Protein AF-A0A1B6K1X6-F1 (afdb_monomer_lite)

Structure (mmCIF, N/CA/C/O backbon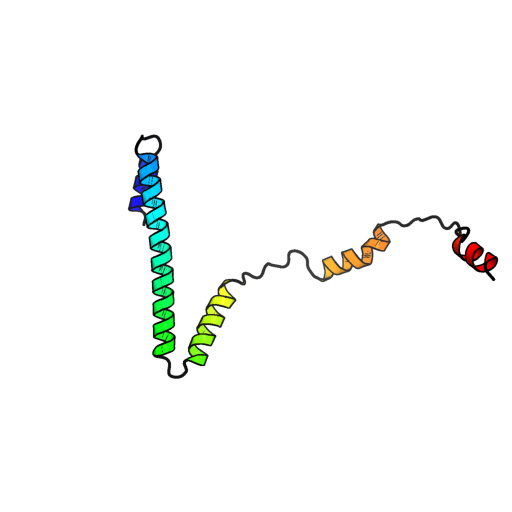e):
data_AF-A0A1B6K1X6-F1
#
_entry.id   AF-A0A1B6K1X6-F1
#
loop_
_atom_site.group_PDB
_atom_site.id
_atom_site.type_symbol
_atom_site.label_atom_id
_atom_site.label_alt_id
_atom_site.label_comp_id
_atom_site.label_asym_id
_atom_site.label_entity_id
_atom_site.label_seq_id
_atom_site.pdbx_PDB_ins_code
_atom_site.Cartn_x
_atom_site.Cartn_y
_atom_site.Cartn_z
_atom_site.occupancy
_atom_site.B_iso_or_equiv
_atom_site.auth_seq_id
_atom_site.auth_comp_id
_atom_site.auth_asym_id
_atom_site.auth_atom_id
_atom_site.pdbx_PDB_model_num
ATOM 1 N N . LYS A 1 1 ? 2.687 -11.873 -13.304 1.00 56.09 1 LYS A N 1
ATOM 2 C CA . LYS A 1 1 ? 3.605 -10.724 -13.061 1.00 56.09 1 LYS A CA 1
ATOM 3 C C . LYS A 1 1 ? 4.970 -10.907 -13.738 1.00 56.09 1 LYS A C 1
ATOM 5 O O . LYS A 1 1 ? 5.499 -9.912 -14.212 1.00 56.09 1 LYS A O 1
ATOM 10 N N . LEU A 1 2 ? 5.494 -12.141 -13.831 1.00 69.50 2 LEU A N 1
ATOM 11 C CA . LEU A 1 2 ? 6.757 -12.448 -14.521 1.00 69.50 2 LEU A CA 1
ATOM 12 C C . LEU A 1 2 ? 6.709 -12.221 -16.043 1.00 69.50 2 LEU A C 1
ATOM 14 O O . LEU A 1 2 ? 7.550 -11.497 -16.546 1.00 69.50 2 LEU A O 1
ATOM 18 N N . ALA A 1 3 ? 5.658 -12.654 -16.747 1.00 84.62 3 ALA A N 1
ATOM 19 C CA . ALA A 1 3 ? 5.611 -12.595 -18.219 1.00 84.62 3 ALA A CA 1
ATOM 20 C C . ALA A 1 3 ? 5.920 -11.217 -18.860 1.00 84.62 3 ALA A C 1
ATOM 22 O O . ALA A 1 3 ? 6.635 -11.143 -19.854 1.00 84.62 3 ALA A O 1
ATOM 23 N N . LEU A 1 4 ? 5.418 -10.108 -18.296 1.00 89.12 4 LEU A N 1
ATOM 24 C CA . LEU A 1 4 ? 5.707 -8.757 -18.815 1.00 89.12 4 LEU A CA 1
ATOM 25 C C . LEU A 1 4 ? 7.108 -8.263 -18.438 1.00 89.12 4 LEU A C 1
ATOM 27 O O . LEU A 1 4 ? 7.724 -7.515 -19.192 1.00 89.12 4 LEU A O 1
ATOM 31 N N . TYR A 1 5 ? 7.610 -8.682 -17.276 1.00 91.12 5 TYR A N 1
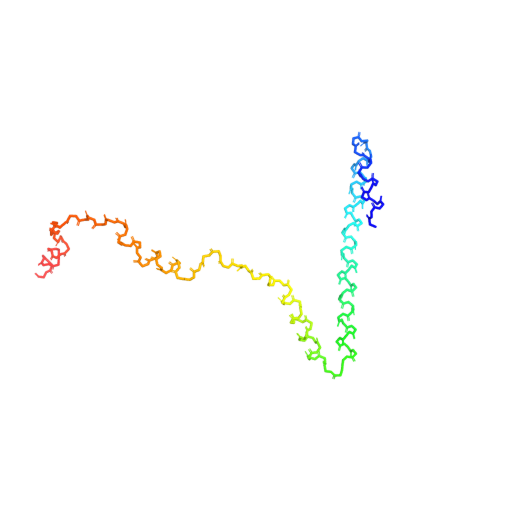ATOM 32 C CA . TYR A 1 5 ? 8.983 -8.402 -16.874 1.00 91.12 5 TYR A CA 1
ATOM 33 C C . TYR A 1 5 ? 9.973 -9.168 -17.755 1.00 91.12 5 TYR A C 1
ATOM 35 O O . TYR A 1 5 ? 10.938 -8.577 -18.233 1.00 91.12 5 TYR A O 1
ATOM 43 N N . ASP A 1 6 ? 9.692 -10.441 -18.030 1.00 91.81 6 ASP A N 1
ATOM 44 C CA . ASP A 1 6 ? 10.505 -11.297 -18.891 1.00 91.81 6 ASP A CA 1
ATOM 45 C C . ASP A 1 6 ? 10.533 -10.749 -20.321 1.00 91.81 6 ASP A C 1
ATOM 47 O O . ASP A 1 6 ? 11.603 -10.620 -20.910 1.00 91.81 6 ASP A O 1
ATOM 51 N N . ARG A 1 7 ? 9.384 -10.296 -20.843 1.00 90.50 7 ARG A N 1
ATOM 52 C CA . ARG A 1 7 ? 9.296 -9.644 -22.159 1.00 90.50 7 ARG A CA 1
ATOM 53 C C . ARG A 1 7 ? 10.141 -8.369 -22.240 1.00 90.50 7 ARG A C 1
ATOM 55 O O . ARG A 1 7 ? 10.906 -8.207 -23.185 1.00 90.50 7 ARG A O 1
ATOM 62 N N . TYR A 1 8 ? 10.064 -7.499 -21.230 1.00 91.88 8 TYR A N 1
ATOM 63 C CA . TYR A 1 8 ? 10.938 -6.324 -21.137 1.00 91.88 8 TYR A CA 1
ATOM 64 C C . TYR A 1 8 ? 12.420 -6.718 -21.055 1.00 91.88 8 TYR A C 1
ATOM 66 O O . TYR A 1 8 ? 13.254 -6.127 -21.742 1.00 91.88 8 TYR A O 1
ATOM 74 N N . LYS A 1 9 ? 12.757 -7.733 -20.253 1.00 92.50 9 LYS A N 1
ATOM 75 C CA . LYS A 1 9 ? 14.134 -8.207 -20.076 1.00 92.50 9 LYS A CA 1
ATOM 76 C C . LYS A 1 9 ? 14.730 -8.744 -21.380 1.00 92.50 9 LYS A C 1
ATOM 78 O O . LYS A 1 9 ? 15.881 -8.440 -21.672 1.00 92.50 9 LYS A O 1
ATOM 83 N N . ILE A 1 10 ? 13.949 -9.487 -22.164 1.00 93.44 10 ILE A N 1
ATOM 84 C CA . ILE A 1 10 ? 14.364 -10.042 -23.463 1.00 93.44 10 ILE A CA 1
ATOM 85 C C . ILE A 1 10 ? 14.491 -8.942 -24.524 1.00 93.44 10 ILE A C 1
ATOM 87 O O . ILE A 1 10 ? 15.355 -9.017 -25.387 1.00 93.44 10 ILE A O 1
ATOM 91 N N . SER A 1 11 ? 13.676 -7.888 -24.447 1.00 91.31 11 SER A N 1
ATOM 92 C CA . SER A 1 11 ? 13.678 -6.800 -25.436 1.00 91.31 11 SER A CA 1
ATOM 93 C C . SER A 1 11 ? 14.858 -5.825 -25.359 1.00 91.31 11 SER A C 1
ATOM 95 O O . SER A 1 11 ? 14.897 -4.852 -26.113 1.00 91.31 11 SER A O 1
ATOM 97 N N . LYS A 1 12 ? 15.802 -6.042 -24.441 1.00 90.94 12 LYS A N 1
ATOM 98 C CA . LYS A 1 12 ? 16.938 -5.144 -24.218 1.00 90.94 12 LYS A CA 1
ATOM 99 C C . LYS A 1 12 ? 17.776 -4.969 -25.485 1.00 90.94 12 LYS A C 1
ATOM 101 O O . LYS A 1 12 ? 18.169 -5.952 -26.101 1.00 90.94 12 LYS A O 1
ATOM 106 N N . GLY A 1 13 ? 18.049 -3.718 -25.859 1.00 89.06 13 GLY A N 1
ATOM 107 C CA . GLY A 1 13 ? 18.812 -3.390 -27.070 1.00 89.06 13 GLY A CA 1
ATOM 108 C C . GLY A 1 13 ? 18.010 -3.473 -28.375 1.00 89.06 13 GLY A C 1
ATOM 109 O O . GLY A 1 13 ? 18.580 -3.296 -29.448 1.00 89.06 13 GLY A O 1
ATOM 110 N N . THR A 1 14 ? 16.696 -3.713 -28.307 1.00 93.44 14 THR A N 1
ATOM 111 C CA . THR A 1 14 ? 15.801 -3.659 -29.474 1.00 93.44 14 THR A CA 1
ATOM 112 C C . THR A 1 14 ? 15.070 -2.317 -29.543 1.00 93.44 14 THR A C 1
ATOM 114 O O . THR A 1 14 ? 14.856 -1.660 -28.524 1.00 93.44 14 THR A O 1
ATOM 117 N N . ALA A 1 15 ? 14.589 -1.937 -30.730 1.00 92.44 15 ALA A N 1
ATOM 118 C CA . ALA A 1 15 ? 13.772 -0.731 -30.910 1.00 92.44 15 ALA A CA 1
ATOM 119 C C . ALA A 1 15 ? 12.459 -0.741 -30.092 1.00 92.44 15 ALA A C 1
ATOM 121 O O . ALA A 1 15 ? 11.882 0.312 -29.841 1.00 92.44 15 ALA A O 1
ATOM 122 N N . GLN A 1 16 ? 12.001 -1.921 -29.659 1.00 91.19 16 GLN A N 1
ATOM 123 C CA . GLN A 1 16 ? 10.752 -2.124 -28.914 1.00 91.19 16 GLN A CA 1
ATOM 124 C C . GLN A 1 16 ? 10.941 -2.066 -27.386 1.00 91.19 16 GLN A C 1
ATOM 126 O O . GLN A 1 16 ? 9.963 -2.092 -26.637 1.00 91.19 16 GLN A O 1
ATOM 131 N N . GLU A 1 17 ? 12.186 -1.981 -26.899 1.00 91.75 17 GLU A N 1
ATOM 132 C CA . GLU A 1 17 ? 12.504 -1.858 -25.471 1.00 91.75 17 GLU A CA 1
ATOM 133 C C . GLU A 1 17 ? 11.667 -0.798 -24.719 1.00 91.75 17 GLU A C 1
ATOM 135 O O . GLU A 1 17 ? 11.145 -1.120 -23.641 1.00 91.75 17 GLU A O 1
ATOM 140 N N . PRO A 1 18 ? 11.521 0.454 -25.213 1.00 93.12 18 PRO A N 1
ATOM 141 C CA . PRO A 1 18 ? 10.786 1.485 -24.480 1.00 93.12 18 PRO A CA 1
ATOM 142 C C . PRO A 1 18 ? 9.311 1.124 -24.266 1.00 93.12 18 PRO A C 1
ATOM 144 O O . PRO A 1 18 ? 8.777 1.371 -23.178 1.00 93.12 18 PRO A O 1
ATOM 147 N N . ASP A 1 19 ? 8.673 0.486 -25.246 1.00 94.62 19 ASP A N 1
ATOM 148 C CA . ASP A 1 19 ? 7.265 0.095 -25.167 1.00 94.62 19 ASP A CA 1
ATOM 149 C C . ASP A 1 19 ? 7.059 -1.031 -24.152 1.00 94.62 19 ASP A C 1
ATOM 151 O O . ASP A 1 19 ? 6.233 -0.918 -23.242 1.00 94.62 19 ASP A O 1
ATOM 155 N N . TYR A 1 20 ? 7.893 -2.073 -24.197 1.00 93.75 20 TYR A N 1
ATOM 156 C CA . TYR A 1 20 ? 7.799 -3.166 -23.227 1.00 93.75 20 TYR A CA 1
ATOM 157 C C . TYR A 1 20 ? 8.129 -2.726 -21.802 1.00 93.75 20 TYR A C 1
ATOM 159 O O . TYR A 1 20 ? 7.512 -3.199 -20.840 1.00 93.75 20 TYR A O 1
ATOM 167 N N . LYS A 1 21 ? 9.056 -1.773 -21.641 1.00 93.94 21 LYS A N 1
ATOM 168 C CA . LYS A 1 21 ? 9.326 -1.147 -20.342 1.00 93.94 21 LYS A CA 1
ATOM 169 C C . LYS A 1 21 ? 8.088 -0.420 -19.815 1.00 93.94 21 LYS A C 1
ATOM 171 O O . LYS A 1 21 ? 7.747 -0.571 -18.638 1.00 93.94 21 LYS A O 1
ATOM 176 N N . LYS A 1 22 ? 7.415 0.358 -20.668 1.00 95.12 22 LYS A N 1
ATOM 177 C CA . LYS A 1 22 ? 6.196 1.102 -20.320 1.00 95.12 22 LYS A CA 1
ATOM 178 C C . LYS A 1 22 ? 5.073 0.157 -19.895 1.00 95.12 22 LYS A C 1
ATOM 180 O O . LYS A 1 22 ? 4.473 0.373 -18.838 1.00 95.12 22 LYS A O 1
ATOM 185 N N . ASP A 1 23 ? 4.846 -0.912 -20.650 1.00 93.94 23 ASP A N 1
ATOM 186 C CA . ASP A 1 23 ? 3.825 -1.916 -20.342 1.00 93.94 23 ASP A CA 1
ATOM 187 C C . ASP A 1 23 ? 4.097 -2.629 -19.017 1.00 93.94 23 ASP A C 1
ATOM 189 O O . ASP A 1 23 ? 3.204 -2.742 -18.170 1.00 93.94 23 ASP A O 1
ATOM 193 N N . TYR A 1 24 ? 5.347 -3.039 -18.780 1.00 94.50 24 TYR A N 1
ATOM 194 C CA . TYR A 1 24 ? 5.746 -3.638 -17.509 1.00 94.50 24 TYR A CA 1
ATOM 195 C C . TYR A 1 24 ? 5.506 -2.687 -16.329 1.00 94.50 24 TYR A C 1
ATOM 197 O O . TYR A 1 24 ? 4.921 -3.092 -15.320 1.00 94.50 24 TYR A O 1
ATOM 205 N N . ILE A 1 25 ? 5.915 -1.418 -16.439 1.00 94.50 25 ILE A N 1
ATOM 206 C CA . ILE A 1 25 ? 5.709 -0.423 -15.375 1.00 94.50 25 ILE A CA 1
ATOM 207 C C . ILE A 1 25 ? 4.214 -0.221 -15.111 1.00 94.50 25 ILE A C 1
ATOM 209 O O . ILE A 1 25 ? 3.796 -0.213 -13.947 1.00 94.50 25 ILE A O 1
ATOM 213 N N . LYS A 1 26 ? 3.402 -0.104 -16.168 1.00 95.62 26 LYS A N 1
ATOM 214 C CA . LYS A 1 26 ? 1.946 0.050 -16.061 1.00 95.62 26 LYS A CA 1
ATOM 215 C C . LYS A 1 26 ? 1.318 -1.145 -15.348 1.00 95.62 26 LYS A C 1
ATOM 217 O O . LYS A 1 26 ? 0.574 -0.957 -14.386 1.00 95.62 26 LYS A O 1
ATOM 222 N N . ALA A 1 27 ? 1.669 -2.362 -15.749 1.00 94.38 27 ALA A N 1
ATOM 223 C CA . ALA A 1 27 ? 1.166 -3.576 -15.117 1.00 94.38 27 ALA A CA 1
ATOM 224 C C . ALA A 1 27 ? 1.640 -3.719 -13.664 1.00 94.38 27 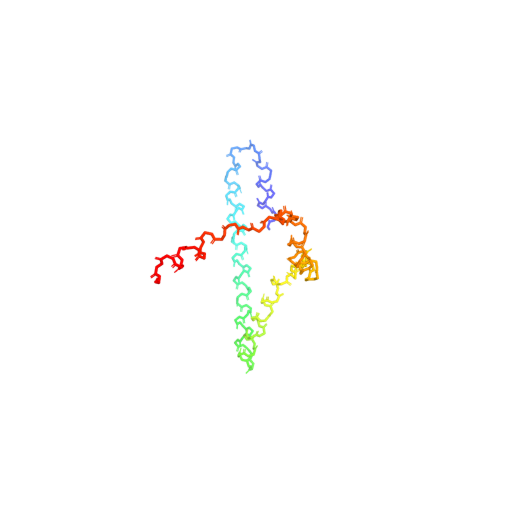ALA A C 1
ATOM 226 O O . ALA A 1 27 ? 0.857 -4.089 -12.789 1.00 94.38 27 ALA A O 1
ATOM 227 N N . LYS A 1 28 ? 2.902 -3.380 -13.369 1.00 94.00 28 LYS A N 1
ATOM 228 C CA . LYS A 1 28 ? 3.443 -3.384 -12.002 1.00 94.00 28 LYS A CA 1
ATOM 229 C C . LYS A 1 28 ? 2.691 -2.405 -11.103 1.00 94.00 28 LYS A C 1
ATOM 231 O O . LYS A 1 28 ? 2.402 -2.753 -9.959 1.00 94.00 28 LYS A O 1
ATOM 236 N N . ARG A 1 29 ? 2.381 -1.207 -11.609 1.00 94.75 29 ARG A N 1
ATOM 237 C CA . ARG A 1 29 ? 1.577 -0.203 -10.901 1.00 94.75 29 ARG A CA 1
ATOM 238 C C . ARG A 1 29 ? 0.159 -0.713 -10.663 1.00 94.75 29 ARG A C 1
ATOM 240 O O . ARG A 1 29 ? -0.283 -0.716 -9.522 1.00 94.75 29 ARG A O 1
ATOM 247 N N . LEU A 1 30 ? -0.510 -1.195 -11.711 1.00 95.81 30 LEU A N 1
ATOM 248 C CA . LEU A 1 30 ? -1.874 -1.711 -11.613 1.00 95.81 30 LEU A CA 1
ATOM 249 C C . LEU A 1 30 ? -1.966 -2.857 -10.605 1.00 95.81 30 LEU A C 1
ATOM 251 O O . LEU A 1 30 ? -2.862 -2.867 -9.776 1.00 95.81 30 LEU A O 1
ATOM 255 N N . TYR A 1 31 ? -1.006 -3.780 -10.624 1.00 94.62 31 TYR A N 1
ATOM 256 C CA . TYR A 1 31 ? -0.944 -4.872 -9.658 1.00 94.62 31 TYR A CA 1
ATOM 257 C C . TYR A 1 31 ? -0.899 -4.376 -8.209 1.00 94.62 31 TYR A C 1
ATOM 259 O O . TYR A 1 31 ? -1.618 -4.906 -7.371 1.00 94.62 31 TYR A O 1
ATOM 267 N N . LYS A 1 32 ? -0.065 -3.368 -7.911 1.00 93.81 32 LYS A N 1
ATOM 268 C CA . LYS A 1 32 ? -0.002 -2.784 -6.563 1.00 93.81 32 LYS A CA 1
ATOM 269 C C . LYS A 1 32 ? -1.350 -2.186 -6.166 1.00 93.81 32 LYS A C 1
ATOM 271 O O . LYS A 1 32 ? -1.888 -2.577 -5.144 1.00 93.81 32 LYS A O 1
ATOM 276 N N . ILE A 1 33 ? -1.936 -1.371 -7.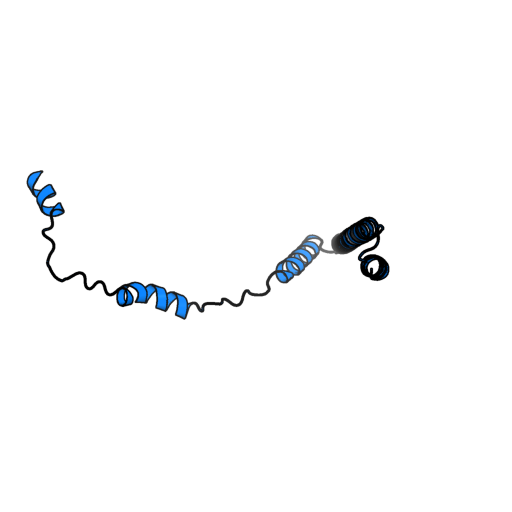047 1.00 96.50 33 ILE A N 1
ATOM 277 C CA . ILE A 1 33 ? -3.262 -0.774 -6.832 1.00 96.50 33 ILE A CA 1
ATOM 278 C C . ILE A 1 33 ? -4.312 -1.853 -6.544 1.00 96.50 33 ILE A C 1
ATOM 280 O O . ILE A 1 33 ? -5.099 -1.702 -5.620 1.00 96.50 33 ILE A O 1
ATOM 284 N N . ARG A 1 34 ? -4.318 -2.961 -7.298 1.00 96.69 34 ARG A N 1
ATOM 285 C CA . ARG A 1 34 ? -5.272 -4.059 -7.077 1.00 96.69 34 ARG A CA 1
ATOM 286 C C . ARG A 1 34 ? -5.072 -4.761 -5.735 1.00 96.69 34 ARG A C 1
ATOM 288 O O . ARG A 1 34 ? -6.060 -5.151 -5.129 1.00 96.69 34 ARG A O 1
ATOM 295 N N . ILE A 1 35 ? -3.831 -4.915 -5.272 1.00 96.12 35 ILE A N 1
ATOM 296 C CA . ILE A 1 35 ? -3.567 -5.431 -3.921 1.00 96.12 35 ILE A CA 1
ATOM 297 C C . ILE A 1 35 ? -4.108 -4.469 -2.872 1.00 96.12 35 ILE A C 1
ATOM 299 O O . ILE A 1 35 ? -4.782 -4.910 -1.949 1.00 96.12 35 ILE A O 1
ATOM 303 N N . ASP A 1 36 ? -3.817 -3.178 -3.010 1.00 94.69 36 ASP A N 1
ATOM 304 C CA . ASP A 1 36 ? -4.231 -2.177 -2.027 1.00 94.69 36 ASP A CA 1
ATOM 305 C C . ASP A 1 36 ? -5.764 -2.095 -1.954 1.00 94.69 36 ASP A C 1
ATOM 307 O O . ASP A 1 36 ? -6.332 -2.097 -0.866 1.00 94.69 36 ASP A O 1
ATOM 311 N N . GLN A 1 37 ? -6.439 -2.152 -3.106 1.00 97.44 37 GLN A N 1
ATOM 312 C CA . GLN A 1 37 ? -7.898 -2.255 -3.192 1.00 97.44 37 GLN A CA 1
ATOM 313 C C . GLN A 1 37 ? -8.435 -3.523 -2.525 1.00 97.44 37 GLN A C 1
ATOM 315 O O . GLN A 1 37 ? -9.387 -3.442 -1.759 1.00 97.44 37 GLN A O 1
ATOM 320 N N . ALA A 1 38 ? -7.832 -4.686 -2.786 1.00 97.12 38 ALA A N 1
ATOM 321 C CA . ALA A 1 38 ? -8.271 -5.939 -2.177 1.00 97.12 38 ALA A CA 1
ATOM 322 C C . ALA A 1 38 ? -8.119 -5.917 -0.648 1.00 97.12 38 ALA A C 1
ATOM 324 O O . ALA A 1 38 ? -9.021 -6.348 0.059 1.00 97.12 38 ALA A O 1
ATOM 325 N N . LYS A 1 39 ? -7.012 -5.366 -0.134 1.00 95.06 39 LYS A N 1
ATOM 326 C CA . LYS A 1 39 ? -6.808 -5.175 1.310 1.00 95.06 39 LYS A CA 1
ATOM 327 C C . LYS A 1 39 ? -7.852 -4.243 1.914 1.00 95.06 39 LYS A C 1
ATOM 329 O O . LYS A 1 39 ? -8.356 -4.514 2.997 1.00 95.06 39 LYS A O 1
ATOM 334 N N . TRP A 1 40 ? -8.145 -3.142 1.227 1.00 95.38 40 TRP A N 1
ATOM 335 C CA . TRP A 1 40 ? -9.128 -2.171 1.688 1.00 95.38 40 TRP A CA 1
ATOM 336 C C . TRP A 1 40 ? -10.528 -2.785 1.767 1.00 95.38 40 TRP A C 1
ATOM 338 O O . TRP A 1 40 ? -11.148 -2.704 2.821 1.00 95.38 40 TRP A O 1
ATOM 348 N N . LEU A 1 41 ? -10.961 -3.480 0.710 1.00 97.81 41 LEU A N 1
ATOM 349 C CA . LEU A 1 41 ? -12.249 -4.179 0.673 1.00 97.81 41 LEU A CA 1
ATOM 350 C C . LEU A 1 41 ? -12.360 -5.248 1.763 1.00 97.81 41 LEU A C 1
ATOM 352 O O . LEU A 1 41 ? -13.384 -5.345 2.426 1.00 97.81 41 LEU A O 1
ATOM 356 N N . GLU A 1 42 ? -11.306 -6.035 1.981 1.00 96.94 42 GLU A N 1
ATOM 357 C CA . GLU A 1 42 ? -11.305 -7.048 3.040 1.00 96.94 42 GLU A CA 1
ATOM 358 C C . GLU A 1 42 ? -11.448 -6.413 4.431 1.00 96.94 42 GLU A C 1
ATOM 360 O O . GLU A 1 42 ? -12.229 -6.879 5.260 1.00 96.94 42 GLU A O 1
ATOM 365 N N . ASN A 1 43 ? -10.732 -5.313 4.679 1.00 96.44 43 ASN A N 1
ATOM 366 C CA . ASN A 1 43 ? -10.827 -4.571 5.934 1.00 96.44 43 ASN A CA 1
ATOM 367 C C . ASN A 1 43 ? -12.219 -3.948 6.130 1.00 96.44 43 ASN A C 1
ATOM 369 O O . ASN A 1 43 ? -12.744 -3.972 7.242 1.00 96.44 43 ASN A O 1
ATOM 373 N N . GLU A 1 44 ? -12.819 -3.406 5.070 1.00 97.12 44 GLU A N 1
ATOM 374 C CA . GLU A 1 44 ? -14.181 -2.861 5.081 1.00 97.12 44 GLU A CA 1
ATOM 375 C C . GLU A 1 44 ? -15.200 -3.956 5.417 1.00 97.12 44 GLU A C 1
ATOM 377 O O . GLU A 1 44 ? -15.905 -3.844 6.422 1.00 97.12 44 GLU A O 1
ATOM 382 N N . CYS A 1 45 ? -15.173 -5.074 4.685 1.00 97.81 45 CYS A N 1
ATOM 383 C CA . CYS A 1 45 ? -15.996 -6.252 4.962 1.00 97.81 45 CYS A CA 1
ATOM 384 C C . CYS A 1 45 ? -15.830 -6.746 6.406 1.00 97.81 45 CYS A C 1
ATOM 386 O O . CYS A 1 45 ? -16.812 -7.098 7.062 1.00 97.81 45 CYS A O 1
ATOM 388 N N . TYR A 1 46 ? -14.602 -6.776 6.926 1.00 97.62 46 TYR A N 1
ATOM 389 C CA . TYR A 1 46 ? -14.334 -7.180 8.306 1.00 97.62 46 TYR A CA 1
ATOM 390 C C . TYR A 1 46 ? -14.974 -6.232 9.331 1.00 97.62 46 TYR A C 1
ATOM 392 O O . TYR A 1 46 ? -15.567 -6.690 10.311 1.00 97.62 46 TYR A O 1
ATOM 400 N N . ILE A 1 47 ? -14.888 -4.916 9.115 1.00 97.88 47 ILE A N 1
ATOM 401 C CA . ILE A 1 47 ? -15.493 -3.918 10.008 1.00 97.88 47 ILE A CA 1
ATOM 402 C C . ILE A 1 47 ? -17.019 -4.001 9.948 1.00 97.88 47 ILE A C 1
ATOM 404 O O . ILE A 1 47 ? -17.668 -3.988 10.996 1.00 97.88 47 ILE A O 1
ATOM 408 N N . GLU A 1 48 ? -17.597 -4.090 8.751 1.00 97.81 48 GLU A N 1
ATOM 409 C CA . GLU A 1 48 ? -19.049 -4.097 8.554 1.00 97.81 48 GLU A CA 1
ATOM 410 C C . GLU A 1 48 ? -19.718 -5.324 9.170 1.00 97.81 48 GLU A C 1
ATOM 412 O O . GLU A 1 48 ? -20.740 -5.187 9.848 1.00 97.81 48 GLU A O 1
ATOM 417 N N . ASN A 1 49 ? -19.103 -6.497 8.995 1.00 97.38 49 ASN A N 1
ATOM 418 C CA . ASN A 1 49 ? -19.613 -7.768 9.507 1.00 97.38 49 ASN A CA 1
ATOM 419 C C . ASN A 1 49 ? -19.297 -8.001 10.996 1.00 97.38 49 ASN A C 1
ATOM 421 O O . ASN A 1 49 ? -19.767 -8.977 11.583 1.00 97.38 49 ASN A O 1
ATOM 425 N N . SER A 1 50 ? -18.512 -7.127 11.633 1.00 97.25 50 SER A N 1
ATOM 426 C CA . SER A 1 50 ? -18.192 -7.239 13.056 1.00 97.25 50 SER A CA 1
ATOM 427 C C . SER A 1 50 ? -19.364 -6.809 13.942 1.00 97.25 50 SER A C 1
ATOM 429 O O . SER A 1 50 ? -19.998 -5.772 13.731 1.00 97.25 50 SER A O 1
ATOM 431 N N . SER A 1 51 ? -19.583 -7.555 15.027 1.00 97.31 51 SER A N 1
ATOM 432 C CA . SER A 1 51 ? -20.518 -7.172 16.092 1.00 97.31 51 SER A CA 1
ATOM 433 C C . SER A 1 51 ? -20.095 -5.886 16.813 1.00 97.31 51 SER A C 1
ATOM 435 O O . SER A 1 51 ? -20.943 -5.129 17.280 1.00 97.31 51 SER A O 1
ATOM 437 N N . ASN A 1 52 ? -18.788 -5.605 16.870 1.00 97.25 52 ASN A N 1
ATOM 438 C CA . ASN A 1 52 ? -18.227 -4.369 17.407 1.00 97.25 52 ASN A CA 1
ATOM 439 C C . ASN A 1 52 ? -17.300 -3.721 16.370 1.00 97.25 52 ASN A C 1
ATOM 441 O O . ASN A 1 52 ? -16.113 -4.051 16.266 1.00 97.25 52 ASN A O 1
ATOM 445 N N . LYS A 1 53 ? -17.863 -2.777 15.609 1.00 97.38 53 LYS A N 1
ATOM 446 C CA . LYS A 1 53 ? -17.182 -2.084 14.507 1.00 97.38 53 LYS A CA 1
ATOM 447 C C . LYS A 1 53 ? -15.987 -1.255 14.977 1.00 97.38 53 LYS A C 1
ATOM 449 O O . LYS A 1 53 ? -14.930 -1.302 14.358 1.00 97.38 53 LYS A O 1
ATOM 454 N N . CYS A 1 54 ? -16.123 -0.551 16.103 1.00 96.81 54 CYS A N 1
ATOM 455 C CA . CYS A 1 54 ? -15.051 0.278 16.659 1.00 96.81 54 CYS A CA 1
ATOM 456 C C . CYS A 1 54 ? -13.843 -0.566 17.073 1.00 96.81 54 CYS A C 1
ATOM 458 O O . CYS A 1 54 ? -12.708 -0.217 16.757 1.00 96.81 54 CYS A O 1
ATOM 460 N N . LYS A 1 55 ? -14.084 -1.707 17.732 1.00 97.12 55 LYS A N 1
ATOM 461 C CA . LYS A 1 55 ? -13.014 -2.641 18.093 1.00 97.12 55 LYS A CA 1
ATOM 462 C C . LY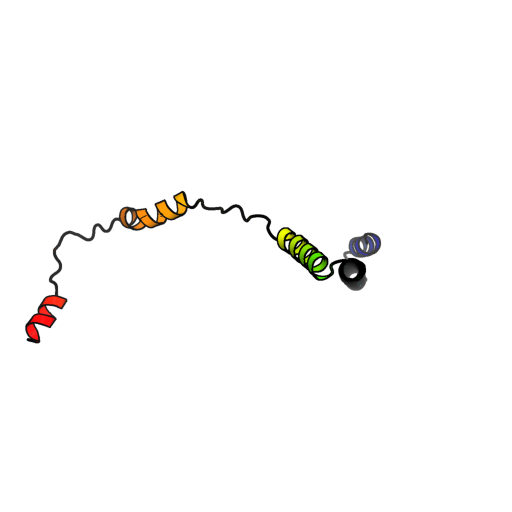S A 1 55 ? -12.351 -3.229 16.846 1.00 97.12 55 LYS A C 1
ATOM 464 O O . LYS A 1 55 ? -11.130 -3.240 16.778 1.00 97.12 55 LYS A O 1
ATOM 469 N N . ALA A 1 56 ? -13.134 -3.662 15.856 1.00 97.00 56 ALA A N 1
ATOM 470 C CA . ALA A 1 56 ? -12.606 -4.196 14.598 1.00 97.00 56 ALA A CA 1
ATOM 471 C C . ALA A 1 56 ? -11.726 -3.177 13.851 1.00 97.00 56 ALA A C 1
ATOM 473 O O . ALA A 1 56 ? -10.612 -3.503 13.444 1.00 97.00 56 ALA A O 1
ATOM 474 N N . ALA A 1 57 ? -12.184 -1.927 13.742 1.00 96.75 57 ALA A N 1
ATOM 475 C CA . ALA A 1 57 ? -11.404 -0.845 13.148 1.00 96.75 57 ALA A CA 1
ATOM 476 C C . ALA A 1 57 ? -10.101 -0.586 13.925 1.00 96.75 57 ALA A C 1
ATOM 478 O O . ALA A 1 57 ? -9.038 -0.437 13.324 1.00 96.75 57 ALA A O 1
ATOM 479 N N . TRP A 1 58 ? -10.160 -0.589 15.261 1.00 95.62 58 TRP A N 1
ATOM 480 C CA . TRP A 1 58 ? -8.979 -0.394 16.101 1.00 95.62 58 TRP A CA 1
ATOM 481 C C . TRP A 1 58 ? -7.951 -1.523 15.962 1.00 95.62 58 TRP A C 1
ATOM 483 O O . TRP A 1 58 ? -6.753 -1.252 15.896 1.00 95.62 58 TRP A O 1
ATOM 493 N N . GLU A 1 59 ? -8.393 -2.779 15.860 1.00 94.88 59 GLU A N 1
ATOM 494 C CA . GLU A 1 59 ? -7.494 -3.916 15.618 1.00 94.88 59 GLU A CA 1
ATOM 495 C C . GLU A 1 59 ? -6.783 -3.806 14.259 1.00 94.88 59 GLU A C 1
ATOM 497 O O . GLU A 1 59 ? -5.583 -4.075 14.180 1.00 94.88 59 GLU A O 1
ATOM 502 N N . ILE A 1 60 ? -7.473 -3.342 13.205 1.00 94.94 60 ILE A N 1
ATOM 503 C CA . ILE A 1 60 ? -6.838 -3.060 11.904 1.00 94.94 60 ILE A CA 1
ATOM 504 C C . ILE A 1 60 ? -5.761 -1.981 12.057 1.00 94.94 60 ILE A C 1
ATOM 506 O O . ILE A 1 60 ? -4.622 -2.194 11.642 1.00 94.94 60 ILE A O 1
ATOM 510 N N . ILE A 1 61 ? -6.088 -0.850 12.692 1.00 93.00 61 ILE A N 1
ATOM 511 C CA . ILE A 1 61 ? -5.132 0.249 12.913 1.00 93.00 61 ILE A CA 1
ATOM 512 C C . ILE A 1 61 ? -3.910 -0.254 13.682 1.00 93.00 61 ILE A C 1
ATOM 514 O O . ILE A 1 61 ? -2.776 0.018 13.289 1.00 93.00 61 ILE A O 1
ATOM 518 N N . LYS A 1 62 ? -4.126 -1.022 14.752 1.00 92.31 62 LYS A N 1
ATOM 519 C CA . LYS A 1 62 ? -3.059 -1.600 15.573 1.00 92.31 62 LYS A CA 1
ATOM 520 C C . LYS A 1 62 ? -2.165 -2.542 14.763 1.00 92.31 62 LYS A C 1
ATOM 522 O O . LYS A 1 62 ? -0.942 -2.467 14.875 1.00 92.31 62 LYS A O 1
ATOM 527 N N . LYS A 1 63 ? -2.757 -3.408 13.937 1.00 90.50 63 LYS A N 1
ATOM 528 C CA . LYS A 1 63 ? -2.032 -4.351 13.074 1.00 90.50 63 LYS A CA 1
ATOM 529 C C . LYS A 1 63 ? -1.151 -3.629 12.053 1.00 90.50 63 LYS A C 1
ATOM 531 O O . LYS A 1 63 ? 0.015 -3.987 11.906 1.00 90.50 63 LYS A O 1
ATOM 536 N N . GLU A 1 64 ? -1.684 -2.610 11.384 1.00 88.50 64 GLU A N 1
ATOM 537 C CA . GLU A 1 64 ? -0.937 -1.850 10.376 1.00 88.50 64 GLU A CA 1
ATOM 538 C C . GLU A 1 64 ? 0.131 -0.950 11.024 1.00 88.50 64 GLU A C 1
ATOM 540 O O . GLU A 1 64 ? 1.253 -0.885 10.530 1.00 88.50 64 GLU A O 1
ATOM 545 N N . SER A 1 65 ? -0.151 -0.347 12.184 1.00 84.50 65 SER A N 1
ATOM 546 C CA . SER A 1 65 ? 0.805 0.524 12.896 1.00 84.50 65 SER A CA 1
ATOM 547 C C . SER A 1 65 ? 2.027 -0.234 13.430 1.00 84.50 65 SER A C 1
ATOM 549 O O . SER A 1 65 ? 3.147 0.275 13.387 1.00 84.50 65 SER A O 1
ATOM 551 N N . ASN A 1 66 ? 1.839 -1.476 13.890 1.00 70.56 66 ASN A N 1
ATOM 552 C CA . ASN A 1 66 ? 2.932 -2.318 14.389 1.00 70.56 66 ASN A CA 1
ATOM 553 C C . ASN A 1 66 ? 3.791 -2.935 13.273 1.00 70.56 66 ASN A C 1
ATOM 555 O O . ASN A 1 66 ? 4.872 -3.448 13.550 1.00 70.56 66 ASN A O 1
ATOM 559 N N . SER A 1 67 ? 3.343 -2.889 12.015 1.00 63.19 67 SER A N 1
ATOM 560 C CA . SER A 1 67 ? 4.097 -3.435 10.877 1.00 63.19 67 SER A CA 1
ATOM 561 C C . SER A 1 67 ? 5.260 -2.539 10.422 1.00 63.19 67 SER A C 1
ATOM 563 O O . SER A 1 67 ? 6.180 -3.012 9.756 1.00 63.19 67 SER A O 1
ATOM 565 N N . THR A 1 68 ? 5.258 -1.264 10.825 1.00 60.25 68 THR A N 1
ATOM 566 C CA . THR A 1 68 ? 6.298 -0.270 10.498 1.00 60.25 68 THR A CA 1
ATOM 567 C C . THR A 1 68 ? 7.391 -0.117 11.552 1.00 60.25 68 THR A C 1
ATOM 569 O O . THR A 1 68 ? 8.404 0.520 11.277 1.00 60.25 68 THR A O 1
ATOM 572 N N . ALA A 1 69 ? 7.240 -0.719 12.731 1.00 58.22 69 ALA A N 1
ATOM 573 C CA . ALA A 1 69 ? 8.278 -0.711 13.750 1.00 58.22 69 ALA A CA 1
ATOM 574 C C . ALA A 1 69 ? 9.164 -1.959 13.608 1.00 58.22 69 ALA A C 1
ATOM 576 O O . ALA A 1 69 ? 9.135 -2.860 14.442 1.00 58.22 69 ALA A O 1
ATOM 577 N N . GLN A 1 70 ? 10.008 -2.004 12.570 1.00 58.72 70 GLN A N 1
ATOM 578 C CA . GLN A 1 70 ? 11.338 -2.550 12.835 1.00 58.72 70 GLN A CA 1
ATOM 579 C C . GLN A 1 70 ? 11.925 -1.590 13.858 1.00 58.72 70 GLN A C 1
ATOM 581 O O . GLN A 1 70 ? 12.105 -0.416 13.537 1.00 58.72 70 GLN A O 1
ATOM 586 N N . SER A 1 71 ? 12.117 -2.040 15.101 1.00 61.19 71 SER A N 1
ATOM 587 C CA . SER A 1 71 ? 12.887 -1.259 16.059 1.00 61.19 71 SER A CA 1
ATOM 588 C C . SER A 1 71 ? 14.173 -0.887 15.339 1.00 61.19 71 SER A C 1
ATOM 590 O O . SER A 1 71 ? 14.950 -1.772 14.979 1.00 61.19 71 SER A O 1
ATOM 592 N N . SER A 1 72 ? 14.367 0.396 15.049 1.00 60.97 72 SER A N 1
ATOM 593 C CA . SER A 1 72 ? 15.700 0.890 14.771 1.00 60.97 72 SER A CA 1
ATOM 594 C C . SER A 1 72 ? 16.477 0.529 16.023 1.00 60.97 72 SER A C 1
ATOM 596 O O . SER A 1 72 ? 16.270 1.163 17.060 1.00 60.97 72 SER A O 1
ATOM 598 N N . GLU A 1 73 ? 17.241 -0.566 15.970 1.00 64.56 73 GLU A N 1
ATOM 599 C CA . GLU A 1 73 ? 18.213 -0.883 17.003 1.00 64.56 73 GLU A CA 1
ATOM 600 C C . GLU A 1 73 ? 18.987 0.409 17.198 1.00 64.56 73 GLU A C 1
ATOM 602 O O . GLU A 1 73 ? 19.580 0.946 16.257 1.00 64.56 73 GLU A O 1
ATOM 607 N N . CYS A 1 74 ? 18.807 1.009 18.370 1.00 65.38 74 CYS A N 1
ATOM 608 C CA . CYS A 1 74 ? 19.410 2.283 18.671 1.00 65.38 74 CYS A CA 1
ATOM 609 C C . CYS A 1 74 ? 20.917 2.051 18.586 1.00 65.38 74 CYS A C 1
ATOM 611 O O . CYS A 1 74 ? 21.476 1.336 19.410 1.00 65.38 74 CYS A O 1
ATOM 613 N N . ILE A 1 75 ? 21.550 2.590 17.539 1.00 77.19 75 ILE A N 1
ATOM 614 C CA . ILE A 1 75 ? 22.964 2.335 17.213 1.00 77.19 75 ILE A CA 1
ATOM 615 C C . ILE A 1 75 ? 23.874 2.775 18.370 1.00 77.19 75 ILE A C 1
ATOM 617 O O . ILE A 1 75 ? 24.992 2.287 18.513 1.00 77.19 75 ILE A O 1
ATOM 621 N N . ILE A 1 76 ? 23.386 3.693 19.205 1.00 79.06 76 ILE A N 1
ATOM 622 C CA . ILE A 1 76 ? 24.099 4.241 20.348 1.00 79.06 76 ILE A CA 1
ATOM 623 C C . ILE A 1 76 ? 23.284 3.941 21.598 1.00 79.06 76 ILE A C 1
ATOM 625 O O . ILE A 1 76 ? 22.154 4.410 21.735 1.00 79.06 76 ILE A O 1
ATOM 629 N N . ASP A 1 77 ? 23.861 3.170 22.512 1.00 85.50 77 ASP A N 1
ATOM 630 C CA . ASP A 1 77 ? 23.255 2.956 23.817 1.00 85.50 77 ASP A CA 1
ATOM 631 C C . ASP A 1 77 ? 23.214 4.265 24.620 1.00 85.50 77 ASP A C 1
ATOM 633 O O . ASP A 1 77 ? 24.103 5.118 24.527 1.00 85.50 77 ASP A O 1
ATOM 637 N N . SER A 1 78 ? 22.174 4.408 25.438 1.00 82.25 78 SER A N 1
ATOM 638 C CA . SER A 1 78 ? 21.960 5.589 26.276 1.00 82.25 78 SER A CA 1
ATOM 639 C C . SER A 1 78 ? 23.150 5.891 27.192 1.00 82.25 78 SER A C 1
ATOM 641 O O . SER A 1 78 ? 23.481 7.062 27.381 1.00 82.25 78 SER A O 1
ATOM 643 N N . SER A 1 79 ? 23.838 4.861 27.703 1.00 85.38 79 SER A N 1
ATOM 644 C CA . SER A 1 79 ? 25.041 5.045 28.522 1.00 85.38 79 SER A CA 1
ATOM 645 C C . SER A 1 79 ? 26.172 5.663 27.708 1.00 85.38 79 SER A C 1
ATOM 647 O O . SER A 1 79 ? 26.742 6.664 28.120 1.00 85.38 79 SER A O 1
ATOM 649 N N . THR A 1 80 ? 26.413 5.161 26.494 1.00 86.00 80 THR A N 1
ATOM 650 C CA . THR A 1 80 ? 27.475 5.658 25.609 1.00 86.00 80 THR A CA 1
ATOM 651 C C . THR A 1 80 ? 27.224 7.105 25.189 1.00 86.00 80 THR A C 1
ATOM 653 O O . THR A 1 80 ? 28.150 7.915 25.164 1.00 86.00 80 THR A O 1
ATOM 656 N N . PHE A 1 81 ? 25.969 7.456 24.891 1.00 87.12 81 PHE A N 1
ATOM 657 C CA . PHE A 1 81 ? 25.591 8.836 24.582 1.00 87.12 81 PHE A CA 1
ATOM 658 C C . PHE A 1 81 ? 25.822 9.773 25.776 1.00 87.12 81 PHE A C 1
ATOM 660 O O . PHE A 1 81 ? 26.408 10.848 25.622 1.00 87.12 81 PHE A O 1
ATOM 667 N N . ASN A 1 82 ? 25.385 9.354 26.965 1.00 90.12 82 ASN A N 1
ATOM 668 C CA . ASN A 1 82 ? 25.522 10.145 28.184 1.00 90.12 82 ASN A CA 1
ATOM 669 C C . ASN A 1 82 ? 26.991 10.316 28.581 1.00 90.12 82 ASN A C 1
ATOM 671 O O . ASN A 1 82 ? 27.418 11.436 28.856 1.00 90.12 82 ASN A O 1
ATOM 675 N N . ASP A 1 83 ? 27.775 9.240 28.542 1.00 88.94 83 ASP A N 1
ATOM 676 C CA . ASP A 1 83 ? 29.202 9.265 28.857 1.00 88.94 83 ASP A CA 1
ATOM 677 C C . ASP A 1 83 ? 29.961 10.188 27.907 1.00 88.94 83 ASP A C 1
ATOM 679 O O . ASP A 1 83 ? 30.824 10.950 28.344 1.00 88.94 83 ASP A O 1
ATOM 683 N N . TYR A 1 84 ? 29.620 10.175 26.617 1.00 87.25 84 TYR A N 1
ATOM 684 C CA . TYR A 1 84 ? 30.195 11.108 25.657 1.00 87.25 84 TYR A CA 1
ATOM 685 C C . TYR A 1 84 ? 29.878 12.562 26.035 1.00 87.25 84 TYR A C 1
ATOM 687 O O . TYR A 1 84 ? 30.794 13.368 26.189 1.00 87.25 84 TYR A O 1
ATOM 695 N N . PHE A 1 85 ? 28.604 12.903 26.253 1.00 84.56 85 PHE A N 1
ATOM 696 C CA . PHE A 1 85 ? 28.204 14.283 26.547 1.00 84.56 85 PHE A CA 1
ATOM 697 C C . PHE A 1 85 ? 28.747 14.815 27.876 1.00 84.56 85 PHE A C 1
ATOM 699 O O . PHE A 1 85 ? 29.192 15.962 27.935 1.00 84.56 85 PHE A O 1
ATOM 706 N N . VAL A 1 86 ? 28.755 13.992 28.926 1.00 86.69 86 VAL A N 1
ATOM 707 C CA . VAL A 1 86 ? 29.289 14.379 30.241 1.00 86.69 86 VAL A CA 1
ATOM 708 C C . VAL A 1 86 ? 30.802 14.604 30.170 1.00 86.69 86 VAL A C 1
ATOM 710 O O . VAL A 1 86 ? 31.315 15.553 30.763 1.00 86.69 86 VAL A O 1
ATOM 713 N N . ASN A 1 87 ? 31.521 13.782 29.401 1.00 83.62 87 ASN A N 1
ATOM 714 C CA . ASN A 1 87 ? 32.984 13.819 29.350 1.00 83.62 87 ASN A CA 1
ATOM 715 C C . ASN A 1 87 ? 33.560 14.668 28.203 1.00 83.62 87 ASN A C 1
ATOM 717 O O . ASN A 1 87 ? 34.782 14.826 28.109 1.00 83.62 87 ASN A O 1
ATOM 721 N N . ILE A 1 88 ? 32.720 15.269 27.350 1.00 82.06 88 ILE A N 1
ATOM 722 C CA . ILE A 1 88 ? 33.165 16.210 26.307 1.00 82.06 88 ILE A CA 1
ATOM 723 C C . ILE A 1 88 ? 33.971 17.361 26.920 1.00 82.06 88 ILE A C 1
ATOM 725 O O . ILE A 1 88 ? 35.033 17.708 26.413 1.00 82.06 88 ILE A O 1
ATOM 729 N N . VAL A 1 89 ? 33.526 17.927 28.045 1.00 71.75 89 VAL A N 1
ATOM 730 C CA . VAL A 1 89 ? 34.218 19.066 28.679 1.00 71.75 89 VAL A CA 1
ATOM 731 C C . VAL A 1 89 ? 35.611 18.668 29.175 1.00 71.75 89 VAL A C 1
ATOM 733 O O . VAL A 1 89 ? 36.565 19.425 29.009 1.00 71.75 89 VAL A O 1
ATOM 736 N N . SER A 1 90 ? 35.747 17.458 29.720 1.00 72.81 90 SER A N 1
ATOM 737 C CA . SER A 1 90 ? 37.030 16.927 30.194 1.00 72.81 90 SER A CA 1
ATOM 738 C C . SER A 1 90 ? 37.984 16.584 29.046 1.00 72.81 90 SER A C 1
ATOM 740 O O . SER A 1 90 ? 39.193 16.747 29.183 1.00 72.81 90 SER A O 1
ATOM 742 N N . SER A 1 91 ? 37.457 16.133 27.905 1.00 66.00 91 SER A N 1
ATOM 743 C CA . SER A 1 91 ? 38.254 15.803 26.713 1.00 66.00 91 SER A CA 1
ATOM 744 C C . SER A 1 91 ? 38.638 17.024 25.875 1.00 66.00 91 SER A C 1
ATOM 746 O O . SER A 1 91 ? 39.664 16.996 25.195 1.00 66.00 91 SER A O 1
ATOM 748 N N . LEU A 1 92 ? 37.885 18.123 25.975 1.00 70.75 92 LEU A N 1
ATOM 749 C CA . LEU A 1 92 ? 38.187 19.378 25.288 1.00 70.75 92 LEU A CA 1
ATOM 750 C C . LEU A 1 92 ? 39.433 20.098 25.813 1.00 70.75 92 LEU A C 1
ATOM 752 O O . LEU A 1 92 ? 39.764 21.131 25.239 1.00 70.75 92 LEU A O 1
ATOM 756 N N . ASN A 1 93 ? 40.124 19.577 26.845 1.00 63.94 93 ASN A N 1
ATOM 757 C CA . ASN A 1 93 ? 41.357 20.144 27.409 1.00 63.94 93 ASN A CA 1
ATOM 758 C C . ASN A 1 93 ? 41.332 21.673 27.327 1.00 63.94 93 ASN A C 1
ATOM 760 O O . ASN A 1 93 ? 42.191 22.305 26.704 1.00 63.94 93 ASN A O 1
ATOM 764 N N . LEU A 1 94 ? 40.316 22.270 27.962 1.00 58.50 94 LEU A N 1
ATOM 765 C CA . LEU A 1 94 ? 40.322 23.680 28.327 1.00 58.50 94 LEU A CA 1
ATOM 766 C C . LEU A 1 94 ? 41.409 23.874 29.395 1.00 58.50 94 LEU A C 1
ATOM 768 O O . LEU A 1 94 ? 41.157 24.321 30.507 1.00 58.50 94 LEU A O 1
ATOM 772 N N . ASN A 1 95 ? 42.659 23.612 29.018 1.00 58.31 95 ASN A N 1
ATOM 773 C CA . ASN A 1 95 ? 43.833 24.294 29.522 1.00 58.31 95 ASN A CA 1
ATOM 774 C C . ASN A 1 95 ? 43.765 25.746 29.029 1.00 58.31 95 ASN A C 1
ATOM 776 O O . ASN A 1 95 ? 44.703 26.266 28.428 1.00 58.31 95 ASN A O 1
ATOM 780 N N . MET A 1 96 ? 42.629 26.410 29.270 1.00 55.50 96 MET A N 1
ATOM 781 C CA . MET A 1 96 ? 42.610 27.846 29.378 1.00 55.50 96 MET A CA 1
ATOM 782 C C . MET A 1 96 ? 43.434 28.099 30.632 1.00 55.50 96 MET A C 1
ATOM 784 O O . MET A 1 96 ? 43.012 27.823 31.756 1.00 55.50 96 MET A O 1
ATOM 788 N N . SER A 1 97 ? 44.690 28.445 30.378 1.00 52.69 97 SER A N 1
ATOM 789 C CA . SER A 1 97 ? 45.657 28.968 31.321 1.00 52.69 97 SER A CA 1
ATOM 790 C C . SER A 1 97 ? 44.966 29.577 32.534 1.00 52.69 97 SER A C 1
ATOM 792 O O . SER A 1 97 ? 44.163 30.501 32.398 1.00 52.69 97 SER A O 1
ATOM 794 N N . LYS A 1 98 ? 45.323 29.096 33.727 1.00 55.91 98 LYS A N 1
ATOM 795 C CA . LYS A 1 98 ? 45.145 29.837 34.975 1.00 55.91 98 LYS A CA 1
ATOM 796 C C . LYS A 1 98 ? 45.975 31.130 34.906 1.00 55.91 98 LYS A C 1
ATOM 798 O O . LYS A 1 98 ? 46.986 31.257 35.583 1.00 55.91 98 LYS A O 1
ATOM 803 N N . SER A 1 99 ? 45.578 32.077 34.067 1.00 55.47 99 SER A N 1
ATOM 804 C CA . SER A 1 99 ? 45.840 33.492 34.267 1.00 55.47 99 SER A CA 1
ATOM 805 C C . SER A 1 99 ? 44.474 34.106 34.499 1.00 55.47 99 SER A C 1
ATOM 807 O O . SER A 1 99 ? 43.631 34.129 33.602 1.00 55.47 99 SER A O 1
ATOM 809 N N . VAL A 1 100 ? 44.248 34.514 35.742 1.00 54.22 100 VAL A N 1
ATOM 810 C CA . VAL A 1 100 ? 43.122 35.349 36.148 1.00 54.22 100 VAL A CA 1
ATOM 811 C C . VAL A 1 100 ? 42.880 36.403 35.056 1.00 54.22 100 VAL A C 1
ATOM 813 O O . VAL A 1 100 ? 43.824 37.117 34.716 1.00 54.22 100 VAL A O 1
ATOM 816 N N . PRO A 1 101 ? 41.683 36.476 34.450 1.00 53.75 101 PRO A N 1
ATOM 817 C CA . PRO A 1 101 ? 41.411 37.474 33.432 1.00 53.75 101 PRO A CA 1
ATOM 818 C C . PRO A 1 101 ? 41.333 38.836 34.114 1.00 53.75 101 PRO A C 1
ATOM 820 O O . PRO A 1 101 ? 40.583 38.984 35.082 1.00 53.75 101 PRO A O 1
ATOM 823 N N . ASP A 1 102 ? 42.050 39.829 33.585 1.00 61.34 102 ASP A N 1
ATOM 824 C CA . ASP A 1 102 ? 41.692 41.235 33.770 1.00 61.34 102 ASP A CA 1
ATOM 825 C C . ASP A 1 102 ? 40.219 41.375 33.384 1.00 61.34 102 ASP A C 1
ATOM 827 O O . ASP A 1 102 ? 39.836 41.336 32.209 1.00 61.34 102 ASP A O 1
ATOM 831 N N . ASN A 1 103 ? 39.365 41.423 34.402 1.00 66.31 103 ASN A N 1
ATOM 832 C CA . ASN A 1 103 ? 37.933 41.274 34.250 1.00 66.31 103 ASN A CA 1
ATOM 833 C C . ASN A 1 103 ? 37.369 42.633 33.827 1.00 66.31 103 ASN A C 1
ATOM 835 O O . ASN A 1 103 ? 36.796 43.381 34.615 1.00 66.31 103 ASN A O 1
ATOM 839 N N . LYS A 1 104 ? 37.588 42.973 32.554 1.00 66.62 104 LYS A N 1
ATOM 840 C CA . LYS A 1 104 ? 37.205 44.243 31.921 1.00 66.62 104 LYS A CA 1
ATOM 841 C C . LYS A 1 104 ? 35.715 44.563 32.114 1.00 66.62 104 LYS A C 1
ATOM 843 O O . LYS A 1 104 ? 35.341 45.727 32.169 1.00 66.62 104 LYS A O 1
ATOM 848 N N . ALA A 1 105 ? 34.889 43.529 32.292 1.00 61.09 105 ALA A N 1
ATOM 849 C CA . ALA A 1 105 ? 33.474 43.645 32.629 1.00 61.09 105 ALA A CA 1
ATOM 850 C C . ALA A 1 105 ? 33.218 44.209 34.042 1.00 61.09 105 ALA A C 1
ATOM 852 O O . ALA A 1 105 ? 32.308 45.014 34.202 1.00 61.09 105 ALA A O 1
ATOM 853 N N . LEU A 1 106 ? 34.024 43.849 35.050 1.00 64.81 106 LEU A N 1
ATOM 854 C CA . LEU A 1 106 ? 33.923 44.427 36.400 1.00 64.81 106 LEU A CA 1
ATOM 855 C C . LEU A 1 106 ? 34.390 45.889 36.425 1.00 64.81 106 LEU A C 1
ATOM 857 O O . LEU A 1 106 ? 33.781 46.710 37.104 1.00 64.81 106 LEU A O 1
ATOM 861 N N . ASN A 1 107 ? 35.417 46.232 35.641 1.00 68.19 107 ASN A N 1
ATOM 862 C CA . ASN A 1 107 ? 35.891 47.616 35.540 1.00 68.19 107 ASN A CA 1
ATOM 863 C C . ASN A 1 107 ? 34.848 48.545 34.899 1.00 68.19 107 ASN A C 1
ATOM 865 O O . ASN A 1 107 ? 34.644 49.647 35.393 1.00 68.19 107 ASN A O 1
ATOM 869 N N . LEU A 1 108 ? 34.130 48.086 33.868 1.00 69.69 108 LEU A N 1
ATOM 870 C CA . LEU A 1 108 ? 33.067 48.880 33.236 1.00 69.69 108 LEU A CA 1
ATOM 871 C C . LEU A 1 108 ? 31.867 49.138 34.160 1.00 69.69 108 LEU A C 1
ATOM 873 O O . LEU A 1 108 ? 31.217 50.170 34.036 1.00 69.69 108 LEU A O 1
ATOM 877 N N . VAL A 1 109 ? 31.565 48.217 35.080 1.00 68.38 109 VAL A N 1
ATOM 878 C CA . VAL A 1 109 ? 30.483 48.400 36.063 1.00 68.38 109 VAL A CA 1
ATOM 879 C C . VAL A 1 109 ? 30.896 49.378 37.163 1.00 68.38 109 VAL A C 1
ATOM 881 O O . VAL A 1 109 ? 30.085 50.204 37.568 1.00 68.38 109 VAL A O 1
ATOM 884 N N . ASN A 1 110 ? 32.153 49.328 37.611 1.00 67.00 110 ASN A N 1
ATOM 885 C CA . ASN A 1 110 ? 32.661 50.249 38.630 1.00 67.00 110 ASN A CA 1
ATOM 886 C C . ASN A 1 110 ? 32.849 51.685 38.117 1.00 67.00 110 ASN A C 1
ATOM 888 O O . ASN A 1 110 ? 32.715 52.609 38.905 1.00 67.00 110 ASN A O 1
ATOM 892 N N . GLU A 1 111 ? 33.136 51.893 36.828 1.00 68.44 111 GLU A N 1
ATOM 893 C CA . GLU A 1 111 ? 33.220 53.246 36.246 1.00 68.44 111 GLU A CA 1
ATOM 894 C C . GLU A 1 111 ? 31.850 53.916 36.030 1.00 68.44 111 GLU A C 1
ATOM 896 O O . GLU A 1 111 ? 31.797 55.114 35.762 1.00 68.44 111 GLU A O 1
ATOM 901 N N . TYR A 1 112 ? 30.746 53.169 36.126 1.00 59.47 112 TYR A N 1
ATOM 902 C CA . TYR A 1 112 ? 29.396 53.692 35.882 1.00 59.47 112 TYR A CA 1
ATOM 903 C C . TYR A 1 112 ? 28.612 54.027 37.168 1.00 59.47 112 TYR A C 1
ATOM 905 O O . TYR A 1 112 ? 27.489 54.524 37.075 1.00 59.47 112 TYR A O 1
ATOM 913 N 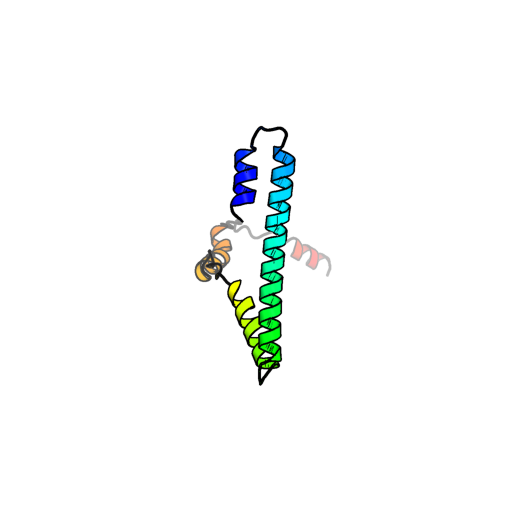N . ILE A 1 113 ? 29.169 53.756 38.357 1.00 49.94 113 ILE A N 1
ATOM 914 C CA . ILE A 1 113 ? 28.563 54.099 39.659 1.00 49.94 113 ILE A CA 1
ATOM 915 C C . ILE A 1 113 ? 29.182 55.382 40.211 1.00 49.94 113 ILE A C 1
ATOM 917 O O . ILE A 1 113 ? 30.428 55.467 40.246 1.00 49.94 113 ILE A O 1
#

Radius of gyration: 32.96 Å; chains: 1; bounding box: 66×67×71 Å

Sequence (113 aa):
KLALYDRYKISKGTAQEPDYKKDYIKAKRLYKIRIDQAKWLENECYIENSSNKCKAAWEIIKKESNSTAQSSECIIDSSTFNDYFVNIVSSLNLNMSKSVPDNKALNLVNEYI

Organism: NCBI:txid320908

pLDDT: mean 82.95, std 14.94, range [49.94, 97.88]

Secondary structure (DSSP, 8-state):
-HHHHHHHHHTTTSTTHHHHHHHHHHHHHHHHHHHHHHHHHHHHHHHHT-SSHHHHHHHHHHHHHHTS------SS-HHHHHHHHHHHHHHTT----S-----HHHHHHHTT-

Foldseek 3Di:
DVPLVVVLVVCPPHPCNVVSVVVVVVVVVVVVVVVVVVVVVVLVVQLVPDPHNVVSNVVVVVVVVVVPPPPPPPPADPVRVVCCVVCVVVVVPPPVDPPDDPPVVVVVVVVVD